Protein AF-A0A2E2UTT7-F1 (afdb_monomer_lite)

Sequence (60 aa):
MKKILMVLESEFKADYRVENEIEQLIKLGNEVTVACYSFSNAYHSEKRDGYTIVRKKISS

Secondary structure (DSSP, 8-state):
--EEEEEEEEE----HHHHHHHHHHHHTT-EEEEEEEESSS---EEEETTEEEEEEE---

pLDDT: mean 87.47, std 9.81, range [58.75, 97.38]

Foldseek 3Di:
DEEDEAEDAADDDVDPVVVVVQVVCVVVVYEYEYEYEDCDPPQDFDDDDRYIYGYHYDYD

Structure (mmCIF, N/CA/C/O backbone):
data_AF-A0A2E2UTT7-F1
#
_entry.id   AF-A0A2E2UTT7-F1
#
loop_
_atom_site.group_PDB
_atom_site.id
_atom_site.type_symbol
_atom_site.label_atom_id
_atom_site.label_alt_id
_atom_site.label_comp_id
_atom_site.label_asym_id
_atom_site.label_entity_id
_atom_site.label_seq_id
_atom_site.pdbx_PDB_ins_code
_atom_site.Cartn_x
_atom_site.Cartn_y
_atom_site.Cartn_z
_atom_site.occupancy
_atom_site.B_iso_or_equiv
_atom_site.auth_seq_id
_atom_site.auth_comp_id
_atom_site.auth_asym_id
_atom_site.auth_atom_id
_atom_site.pdbx_PDB_model_num
ATOM 1 N N . MET A 1 1 ? -8.388 0.223 17.114 1.00 83.81 1 MET A N 1
ATOM 2 C CA . MET A 1 1 ? -7.349 0.650 16.158 1.00 83.81 1 MET A CA 1
ATOM 3 C C . MET A 1 1 ? -6.348 -0.482 15.999 1.00 83.81 1 MET A C 1
ATOM 5 O O . MET A 1 1 ? -5.792 -0.917 17.003 1.00 83.81 1 MET A O 1
ATOM 9 N N . LYS A 1 2 ? -6.187 -1.018 14.786 1.00 95.94 2 LYS A N 1
ATOM 10 C CA . LYS A 1 2 ? -5.220 -2.086 14.482 1.00 95.94 2 LYS A CA 1
ATOM 11 C C . LYS A 1 2 ? -4.172 -1.569 13.501 1.00 95.94 2 LYS A C 1
ATOM 13 O O . LYS A 1 2 ? -4.455 -0.654 12.733 1.00 95.94 2 LYS A O 1
ATOM 18 N N . LYS A 1 3 ? -2.994 -2.192 13.519 1.00 96.88 3 LYS A N 1
ATOM 19 C CA . LYS A 1 3 ? -1.945 -2.006 12.512 1.00 96.88 3 LYS A CA 1
ATOM 20 C C . LYS A 1 3 ? -1.972 -3.202 11.572 1.00 96.88 3 LYS A C 1
ATOM 22 O O . LYS A 1 3 ? -1.834 -4.333 12.034 1.00 96.88 3 LYS A O 1
ATOM 27 N N . ILE A 1 4 ? -2.197 -2.955 10.289 1.00 97.38 4 ILE A N 1
ATOM 28 C CA . ILE A 1 4 ? -2.380 -3.990 9.272 1.00 97.38 4 ILE A CA 1
ATOM 29 C C . ILE A 1 4 ? -1.223 -3.915 8.282 1.00 97.38 4 ILE A C 1
ATOM 31 O O . ILE A 1 4 ? -0.949 -2.856 7.719 1.00 97.38 4 ILE A O 1
ATOM 35 N N . LEU A 1 5 ? -0.563 -5.052 8.065 1.00 96.62 5 LEU A N 1
ATOM 36 C CA . LEU A 1 5 ? 0.435 -5.225 7.018 1.00 96.62 5 LEU A CA 1
ATOM 37 C C . LEU A 1 5 ? -0.183 -6.022 5.869 1.00 96.62 5 LEU A C 1
ATOM 39 O O . LEU A 1 5 ? -0.534 -7.187 6.039 1.00 96.62 5 LEU A O 1
ATOM 43 N N . MET A 1 6 ? -0.283 -5.400 4.702 1.00 94.94 6 MET A N 1
ATOM 44 C CA . MET A 1 6 ? -0.634 -6.060 3.449 1.00 94.94 6 MET A CA 1
ATOM 45 C C . MET A 1 6 ? 0.656 -6.380 2.700 1.00 94.94 6 MET A C 1
ATOM 47 O O . MET A 1 6 ? 1.496 -5.501 2.524 1.00 94.94 6 MET A O 1
ATOM 51 N N . VAL A 1 7 ? 0.830 -7.625 2.265 1.00 94.31 7 VAL A N 1
ATOM 52 C CA . VAL A 1 7 ? 2.017 -8.055 1.517 1.00 94.31 7 VAL A CA 1
ATOM 53 C C . VAL A 1 7 ? 1.602 -8.377 0.091 1.00 94.31 7 VAL A C 1
ATOM 55 O O . VAL A 1 7 ? 0.664 -9.145 -0.113 1.00 94.31 7 VAL A O 1
ATOM 58 N N . LEU A 1 8 ? 2.297 -7.794 -0.882 1.00 91.88 8 LEU A N 1
ATOM 59 C CA . LEU A 1 8 ? 2.120 -8.108 -2.294 1.00 91.88 8 LEU A CA 1
ATOM 60 C C . LEU A 1 8 ? 3.316 -8.910 -2.801 1.00 91.88 8 LEU A C 1
ATOM 62 O O . LEU A 1 8 ? 4.470 -8.529 -2.598 1.00 91.88 8 LEU A O 1
ATOM 66 N N . GLU A 1 9 ? 3.021 -9.984 -3.527 1.00 89.31 9 GLU A N 1
ATOM 67 C CA . GLU A 1 9 ? 3.988 -10.749 -4.323 1.00 89.31 9 GLU A CA 1
ATOM 68 C C . GLU A 1 9 ? 4.260 -10.105 -5.693 1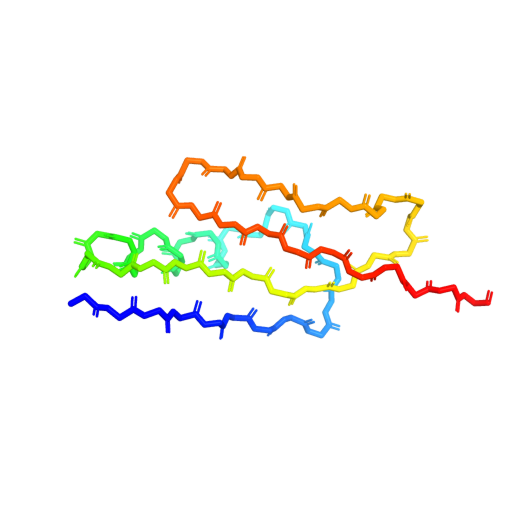.00 89.31 9 GLU A C 1
ATOM 70 O O . GLU A 1 9 ? 4.749 -10.763 -6.603 1.00 89.31 9 GLU A O 1
ATOM 75 N N . SER A 1 10 ? 3.918 -8.826 -5.860 1.00 88.50 10 SER A N 1
ATOM 76 C CA . SER A 1 10 ? 4.100 -8.050 -7.084 1.00 88.50 10 SER A CA 1
ATOM 77 C C . SER A 1 10 ? 4.561 -6.627 -6.770 1.00 88.50 10 SER A C 1
ATOM 79 O O . SER A 1 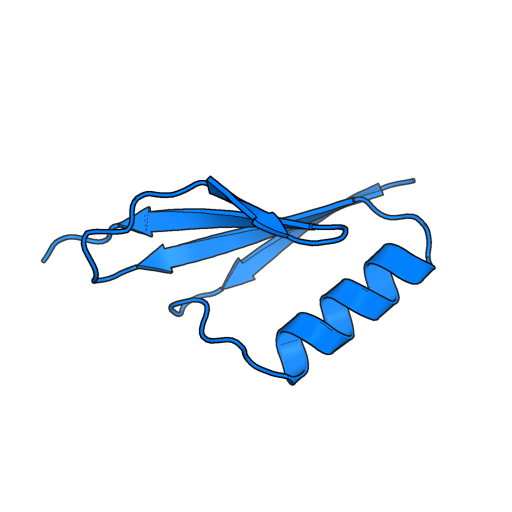10 ? 4.526 -6.186 -5.618 1.00 88.50 10 SER A O 1
ATOM 81 N N . GLU A 1 11 ? 4.947 -5.864 -7.796 1.00 88.00 11 GLU A N 1
ATOM 82 C CA . GLU A 1 11 ? 5.080 -4.413 -7.637 1.00 88.00 11 GLU A CA 1
ATOM 83 C C . GLU A 1 11 ? 3.722 -3.787 -7.311 1.00 88.00 11 GLU A C 1
ATOM 85 O O . GLU A 1 11 ? 2.691 -4.207 -7.846 1.00 88.00 11 GLU A O 1
ATOM 90 N N . PHE A 1 12 ? 3.723 -2.746 -6.477 1.00 87.62 12 PHE A N 1
ATOM 91 C CA . PHE A 1 12 ? 2.546 -1.902 -6.301 1.00 87.62 12 PHE A CA 1
ATOM 92 C C . PHE A 1 12 ? 2.359 -1.035 -7.549 1.00 87.62 12 PHE A C 1
ATOM 94 O O . PHE A 1 12 ? 2.946 0.043 -7.675 1.00 87.62 12 PHE A O 1
ATOM 101 N N . LYS A 1 13 ? 1.550 -1.524 -8.486 1.00 80.88 13 LYS A N 1
ATOM 102 C CA . LYS A 1 13 ? 0.886 -0.696 -9.497 1.00 80.88 13 LYS A CA 1
ATOM 103 C C . LYS A 1 13 ? -0.355 -0.118 -8.816 1.00 80.88 13 LYS A C 1
ATOM 105 O O . LYS A 1 13 ? -0.867 -0.771 -7.914 1.00 80.88 13 LYS A O 1
ATOM 110 N N . ALA A 1 14 ? -0.799 1.088 -9.169 1.00 67.19 14 ALA A N 1
ATOM 111 C CA . ALA A 1 14 ? -2.052 1.643 -8.646 1.00 67.19 14 ALA A CA 1
ATOM 112 C C . ALA A 1 14 ? -3.222 0.755 -9.112 1.00 67.19 14 ALA A C 1
ATOM 114 O O . ALA A 1 14 ? -3.833 0.986 -10.152 1.00 67.19 14 ALA A O 1
ATOM 115 N N . ASP A 1 15 ? -3.413 -0.357 -8.413 1.00 68.44 15 ASP A N 1
ATOM 116 C CA . ASP A 1 15 ? -4.411 -1.371 -8.675 1.00 68.44 15 ASP A CA 1
ATOM 117 C C . ASP A 1 15 ? -5.634 -0.991 -7.853 1.00 68.44 15 ASP A C 1
ATOM 119 O O . ASP A 1 15 ? -5.597 -0.967 -6.617 1.00 68.44 15 ASP A O 1
ATOM 123 N N . TYR A 1 16 ? -6.717 -0.692 -8.565 1.00 77.94 16 TYR A N 1
ATOM 124 C CA . TYR A 1 16 ? -7.985 -0.264 -7.991 1.00 77.94 16 TYR A CA 1
ATOM 125 C C . TYR A 1 16 ? -8.503 -1.226 -6.910 1.00 77.94 16 TYR A C 1
ATOM 127 O O . TYR A 1 16 ? -9.192 -0.799 -5.988 1.00 77.94 16 TYR A O 1
ATOM 135 N N . ARG A 1 17 ? -8.178 -2.525 -6.981 1.00 86.38 17 ARG A N 1
ATOM 136 C CA . ARG A 1 17 ? -8.624 -3.511 -5.993 1.00 86.38 17 ARG A CA 1
ATOM 137 C C . ARG A 1 17 ? -7.882 -3.361 -4.668 1.00 86.38 17 ARG A C 1
ATOM 139 O O . ARG A 1 17 ? -8.516 -3.420 -3.617 1.00 86.38 17 ARG A O 1
ATOM 146 N N . VAL A 1 18 ? -6.560 -3.195 -4.709 1.00 89.31 18 VAL A N 1
ATOM 147 C CA . VAL A 1 18 ? -5.743 -3.041 -3.494 1.00 89.31 18 VAL A CA 1
ATOM 148 C C . VAL A 1 18 ? -6.057 -1.706 -2.827 1.00 89.31 18 VAL A C 1
ATOM 150 O O . VAL A 1 18 ? -6.232 -1.660 -1.613 1.00 89.31 18 VAL A O 1
ATOM 153 N N . GLU A 1 19 ? -6.193 -0.638 -3.614 1.00 90.38 19 GLU A N 1
ATOM 154 C CA . GLU A 1 19 ? -6.541 0.685 -3.090 1.00 90.38 19 GLU A CA 1
ATOM 155 C C . GLU A 1 19 ? -7.943 0.713 -2.461 1.00 90.38 19 GLU A C 1
ATOM 157 O O . GLU A 1 19 ? -8.092 1.249 -1.364 1.00 90.38 19 GLU A O 1
ATOM 162 N N . ASN A 1 20 ? -8.939 0.053 -3.066 1.00 92.75 20 ASN A N 1
ATOM 163 C CA . ASN A 1 20 ? -10.275 -0.076 -2.471 1.00 92.75 20 ASN A CA 1
ATOM 164 C C . ASN A 1 20 ? -10.247 -0.804 -1.118 1.00 92.75 20 ASN A C 1
ATOM 166 O O . ASN A 1 20 ? -10.909 -0.375 -0.176 1.00 92.75 20 ASN A O 1
ATOM 170 N N . GLU A 1 21 ? -9.487 -1.896 -1.000 1.00 93.88 21 GLU A N 1
ATOM 171 C CA . GLU A 1 21 ? -9.360 -2.631 0.267 1.00 93.88 21 GLU A CA 1
ATOM 172 C C . GLU A 1 21 ? -8.710 -1.758 1.349 1.00 93.88 21 GLU A C 1
ATOM 174 O O . GLU A 1 21 ? -9.214 -1.657 2.470 1.00 93.88 21 GLU A O 1
ATOM 179 N N . ILE A 1 22 ? -7.621 -1.067 0.996 1.00 94.62 22 ILE A N 1
ATOM 180 C CA . ILE A 1 22 ? -6.940 -0.120 1.884 1.00 94.62 22 ILE A CA 1
ATOM 181 C C . ILE A 1 22 ? -7.918 0.960 2.363 1.00 94.62 22 ILE A C 1
ATOM 183 O O . ILE A 1 22 ? -7.978 1.242 3.560 1.00 94.62 22 ILE A O 1
ATOM 187 N N . GLU A 1 23 ? -8.722 1.525 1.460 1.00 94.12 23 GLU A N 1
ATOM 188 C CA . GLU A 1 23 ? -9.705 2.556 1.792 1.00 94.12 23 GLU A CA 1
ATOM 189 C C . GLU A 1 23 ? -10.751 2.051 2.802 1.00 94.12 23 GLU A C 1
ATOM 191 O O . GLU A 1 23 ? -11.055 2.743 3.777 1.00 94.12 23 GLU A O 1
ATOM 196 N N . GLN A 1 24 ? -11.276 0.834 2.625 1.00 95.50 24 GLN A N 1
ATOM 197 C CA . GLN A 1 24 ? -12.229 0.242 3.573 1.00 95.50 24 GLN A CA 1
ATOM 198 C C . GLN A 1 24 ? -11.595 0.019 4.953 1.00 95.50 24 GLN A C 1
ATOM 200 O O . GLN A 1 24 ? -12.205 0.326 5.981 1.00 95.50 24 GLN A O 1
ATOM 205 N N . LEU A 1 25 ? -10.347 -0.452 4.999 1.00 95.62 25 LEU A N 1
ATOM 206 C CA . LEU A 1 25 ? -9.619 -0.656 6.252 1.00 95.62 25 LEU A CA 1
ATOM 207 C C . LEU A 1 25 ? -9.343 0.663 6.987 1.00 95.62 25 LEU A C 1
ATOM 209 O O . LEU A 1 25 ? -9.489 0.711 8.214 1.00 95.62 25 LEU A O 1
ATOM 213 N N . ILE A 1 26 ? -9.002 1.728 6.255 1.00 95.31 26 ILE A N 1
ATOM 214 C CA . ILE A 1 26 ? -8.816 3.080 6.802 1.00 95.31 26 ILE A CA 1
ATOM 215 C C . ILE A 1 26 ? -10.141 3.634 7.337 1.00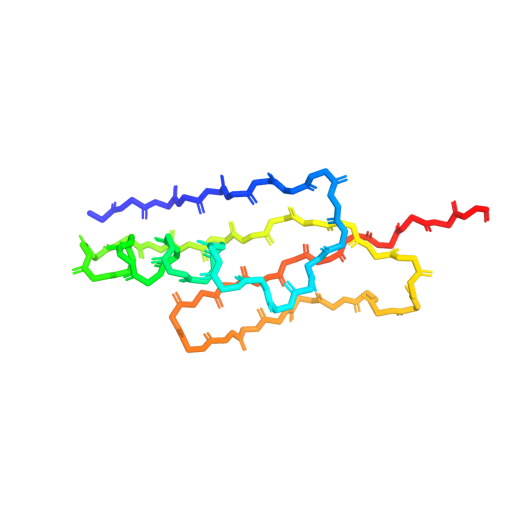 95.31 26 ILE A C 1
ATOM 217 O O . ILE A 1 26 ? -10.166 4.161 8.448 1.00 95.31 26 ILE A O 1
ATOM 221 N N . LYS A 1 27 ? -11.257 3.469 6.607 1.00 95.75 27 LYS A N 1
ATOM 222 C CA . LYS A 1 27 ? -12.603 3.900 7.047 1.00 95.75 27 LYS A CA 1
ATOM 223 C C . LYS A 1 27 ? -13.031 3.258 8.369 1.00 95.75 27 LYS A C 1
ATOM 225 O O . LYS A 1 27 ? -13.748 3.877 9.149 1.00 95.75 27 LYS A O 1
ATOM 230 N N . LEU A 1 28 ? -12.554 2.047 8.653 1.00 96.19 28 LEU A N 1
ATOM 231 C CA . LEU A 1 28 ? -12.763 1.353 9.928 1.00 96.19 28 LEU A CA 1
ATOM 232 C C . LEU A 1 28 ? -11.806 1.810 11.053 1.00 96.19 28 LEU A C 1
ATOM 234 O O . LEU A 1 28 ? -11.841 1.254 12.153 1.00 96.19 28 LEU A O 1
ATOM 238 N N . GLY A 1 29 ? -10.944 2.800 10.803 1.00 96.12 29 GLY A N 1
ATOM 239 C CA . GLY A 1 29 ? -10.006 3.360 11.780 1.00 96.12 29 GLY A CA 1
ATOM 240 C C . GLY A 1 29 ? -8.746 2.517 11.997 1.00 96.12 29 GLY A C 1
ATOM 241 O O . GLY A 1 29 ? -8.207 2.491 13.110 1.00 96.12 29 GLY A O 1
ATOM 242 N N . ASN A 1 30 ? -8.299 1.779 10.975 1.00 96.25 30 ASN A N 1
ATOM 243 C CA . ASN A 1 30 ? -7.050 1.014 11.020 1.00 96.25 30 ASN A CA 1
ATOM 244 C C . ASN A 1 30 ? -5.909 1.758 10.321 1.00 96.25 30 ASN A C 1
ATOM 246 O O . ASN A 1 30 ? -6.119 2.481 9.353 1.00 96.25 30 ASN A O 1
ATOM 250 N N . GLU A 1 31 ? -4.686 1.520 10.788 1.00 95.81 31 GLU A N 1
ATOM 251 C CA . GLU A 1 31 ? -3.469 1.942 10.099 1.00 95.81 31 GLU A CA 1
ATOM 252 C C . GLU A 1 31 ? -3.041 0.844 9.126 1.00 95.81 31 GLU A C 1
ATOM 254 O O . GLU A 1 31 ? -2.918 -0.320 9.523 1.00 95.81 31 GLU A O 1
ATOM 259 N N . VAL A 1 32 ? -2.778 1.206 7.871 1.00 96.31 32 VAL A N 1
ATOM 260 C CA . VAL A 1 32 ? -2.414 0.244 6.825 1.00 96.31 32 VAL A CA 1
ATOM 261 C C . VAL A 1 32 ? -1.009 0.520 6.301 1.00 96.31 32 VAL A C 1
ATOM 263 O O . VAL A 1 32 ? -0.656 1.647 5.945 1.00 96.31 32 VAL A O 1
ATOM 266 N N . THR A 1 33 ? -0.196 -0.533 6.250 1.00 96.00 33 THR A N 1
ATOM 267 C CA . THR A 1 33 ? 1.106 -0.550 5.580 1.00 96.00 33 THR A CA 1
ATOM 268 C C . THR A 1 33 ? 1.103 -1.621 4.501 1.00 96.00 33 THR A C 1
ATOM 270 O O . THR A 1 33 ? 0.717 -2.758 4.755 1.00 96.00 33 THR A O 1
ATOM 273 N N . VAL A 1 34 ? 1.563 -1.276 3.306 1.00 94.31 34 VAL A N 1
ATOM 274 C CA . VAL A 1 34 ? 1.719 -2.187 2.176 1.00 94.31 34 VAL A CA 1
ATOM 275 C C . VAL A 1 34 ? 3.200 -2.474 1.988 1.00 94.31 34 VAL A C 1
ATOM 277 O O . VAL A 1 34 ? 3.977 -1.551 1.767 1.00 94.31 34 VAL A O 1
ATOM 280 N N . ALA A 1 35 ? 3.602 -3.736 2.050 1.00 94.12 35 ALA A N 1
ATOM 281 C CA . ALA A 1 35 ? 4.939 -4.184 1.690 1.00 94.12 35 ALA A CA 1
ATOM 282 C C . ALA A 1 35 ? 4.899 -4.854 0.317 1.00 94.12 35 ALA A C 1
ATOM 284 O O . ALA A 1 35 ? 4.123 -5.778 0.084 1.00 94.12 35 ALA A O 1
ATOM 285 N N . CYS A 1 36 ? 5.744 -4.391 -0.593 1.00 92.19 36 CYS A N 1
ATOM 286 C CA . CYS A 1 36 ? 5.849 -4.930 -1.945 1.00 92.19 36 CYS A CA 1
ATOM 287 C C . CYS A 1 36 ? 7.290 -4.817 -2.441 1.00 92.19 36 CYS A C 1
ATOM 289 O O . CYS A 1 36 ? 8.126 -4.151 -1.816 1.00 92.19 36 CYS A O 1
ATOM 291 N N . TYR A 1 37 ? 7.601 -5.468 -3.558 1.00 90.31 37 TYR A N 1
ATOM 292 C CA . TYR A 1 37 ? 8.895 -5.284 -4.197 1.00 90.31 37 TYR A CA 1
ATOM 293 C C . TYR A 1 37 ? 8.858 -4.220 -5.297 1.00 90.31 37 TYR A C 1
ATOM 295 O O . TYR A 1 37 ? 7.791 -3.805 -5.743 1.00 90.31 37 TYR A O 1
ATOM 303 N N . SER A 1 38 ? 10.031 -3.772 -5.745 1.00 87.44 38 SER A N 1
ATOM 304 C CA . SER A 1 38 ? 10.167 -3.066 -7.021 1.00 87.44 38 SER A CA 1
ATOM 305 C C . SER A 1 38 ? 11.362 -3.583 -7.816 1.00 87.44 38 SER A C 1
ATOM 307 O O . SER A 1 38 ? 12.401 -3.899 -7.240 1.00 87.44 38 SER A O 1
ATOM 309 N N . PHE A 1 39 ? 11.215 -3.663 -9.136 1.00 83.88 39 PHE A N 1
ATOM 310 C CA . PHE A 1 39 ? 12.322 -3.910 -10.065 1.00 83.88 39 PHE A CA 1
ATOM 311 C C . PHE A 1 39 ? 13.029 -2.612 -10.471 1.00 83.88 39 PHE A C 1
ATOM 313 O O . PHE A 1 39 ? 14.153 -2.627 -10.969 1.00 83.88 39 PHE A O 1
ATOM 320 N N . SER A 1 40 ? 12.382 -1.469 -10.241 1.00 78.38 40 SER A N 1
ATOM 321 C CA . SER A 1 40 ? 12.965 -0.155 -10.476 1.00 78.38 40 SER A CA 1
ATOM 322 C C . SER A 1 40 ? 13.889 0.261 -9.325 1.00 78.38 40 SER A C 1
ATOM 324 O O . SER A 1 40 ? 13.853 -0.294 -8.226 1.00 78.38 40 SER A O 1
ATOM 326 N N . ASN A 1 41 ? 14.705 1.295 -9.538 1.00 64.88 41 ASN A N 1
ATOM 327 C CA . ASN A 1 41 ? 15.560 1.862 -8.490 1.00 64.88 41 ASN A CA 1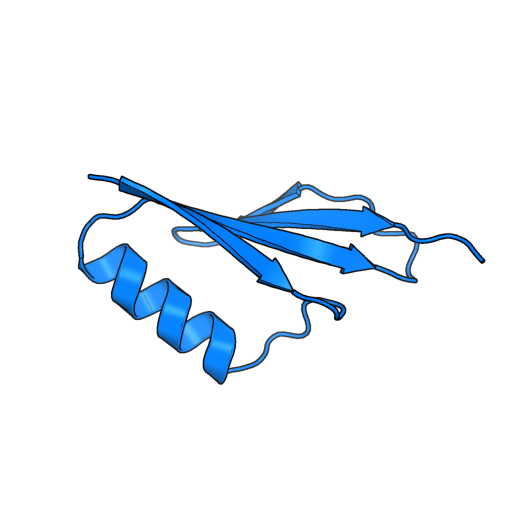
ATOM 328 C C . ASN A 1 41 ? 14.777 2.606 -7.383 1.00 64.88 41 ASN A C 1
ATOM 330 O O . ASN A 1 41 ? 15.387 3.269 -6.545 1.00 64.88 41 ASN A O 1
ATOM 334 N N . ALA A 1 42 ? 13.444 2.508 -7.362 1.00 63.44 42 ALA A N 1
ATOM 335 C CA . ALA A 1 42 ? 12.578 3.139 -6.378 1.00 63.44 42 ALA A CA 1
ATOM 336 C C . ALA A 1 42 ? 12.593 2.381 -5.038 1.00 63.44 42 ALA A C 1
ATOM 338 O O . ALA A 1 42 ? 11.599 1.792 -4.611 1.00 63.44 42 ALA A O 1
ATOM 339 N N . TYR A 1 43 ? 13.730 2.411 -4.341 1.00 62.22 43 TYR A N 1
ATOM 340 C CA . TYR A 1 43 ? 13.733 2.210 -2.895 1.00 62.22 43 TYR A CA 1
ATOM 341 C C . TYR A 1 43 ? 13.047 3.413 -2.255 1.00 62.22 43 TYR A C 1
ATOM 343 O O . TYR A 1 43 ? 13.633 4.490 -2.163 1.00 62.22 43 TYR A O 1
ATOM 351 N N . HIS A 1 44 ? 11.791 3.257 -1.849 1.00 78.12 44 HIS A N 1
ATOM 352 C CA . HIS A 1 44 ? 11.055 4.357 -1.243 1.00 78.12 44 HIS A CA 1
ATOM 353 C C . HIS A 1 44 ? 9.955 3.844 -0.314 1.00 78.12 44 HIS A C 1
ATOM 355 O O . HIS A 1 44 ? 9.127 3.014 -0.707 1.00 78.12 44 HIS A O 1
ATOM 361 N N . SER A 1 45 ? 9.944 4.368 0.914 1.00 82.69 45 SER A N 1
ATOM 362 C CA . SER A 1 45 ? 8.756 4.376 1.762 1.00 82.69 45 SER A CA 1
ATOM 363 C C . SER A 1 45 ? 7.898 5.577 1.374 1.00 82.69 45 SER A C 1
ATOM 365 O O . SER A 1 45 ? 8.297 6.717 1.596 1.00 82.69 45 SER A O 1
ATOM 367 N N . GLU A 1 46 ? 6.732 5.333 0.796 1.00 88.31 46 GLU A N 1
ATOM 368 C CA . GLU A 1 46 ? 5.788 6.369 0.389 1.00 88.31 46 GLU A CA 1
ATOM 369 C C . GLU A 1 46 ? 4.661 6.469 1.400 1.00 88.31 46 GLU A C 1
ATOM 371 O O . GLU A 1 46 ? 4.023 5.467 1.711 1.00 88.31 46 GLU A O 1
ATOM 376 N N . LYS A 1 47 ? 4.384 7.677 1.887 1.00 88.62 47 LYS A N 1
ATOM 377 C CA . LYS A 1 47 ? 3.112 7.958 2.546 1.00 88.62 47 LYS A CA 1
ATOM 378 C C . LYS A 1 47 ? 2.141 8.478 1.500 1.00 88.62 47 LYS A C 1
ATOM 380 O O . LYS A 1 47 ? 2.452 9.438 0.801 1.00 88.62 47 LYS A O 1
ATOM 385 N N . ARG A 1 48 ? 0.986 7.834 1.416 1.00 85.50 48 ARG A N 1
ATOM 386 C CA . ARG A 1 48 ? -0.188 8.314 0.688 1.00 85.50 48 ARG A CA 1
ATOM 387 C C . ARG A 1 48 ? -1.260 8.700 1.694 1.00 85.50 48 ARG A C 1
ATOM 389 O O . ARG A 1 48 ? -1.112 8.422 2.887 1.00 85.50 48 ARG A O 1
ATOM 396 N N . ASP A 1 49 ? -2.326 9.334 1.222 1.00 79.88 49 ASP A N 1
ATOM 397 C CA . ASP A 1 49 ? -3.446 9.735 2.070 1.00 79.88 49 ASP A CA 1
ATOM 398 C C . ASP A 1 49 ? -4.039 8.513 2.795 1.00 79.88 49 ASP A C 1
ATOM 400 O O . ASP A 1 49 ? -4.771 7.706 2.228 1.00 79.88 49 ASP A O 1
ATOM 404 N N . GLY A 1 50 ? -3.659 8.353 4.066 1.00 84.62 50 GLY A N 1
ATOM 405 C CA . GLY A 1 50 ? -4.157 7.321 4.978 1.00 84.62 50 GLY A CA 1
ATOM 406 C C . GLY A 1 50 ? -3.380 5.996 5.038 1.00 84.62 50 GLY A C 1
ATOM 407 O O . GLY A 1 50 ? -3.701 5.172 5.892 1.00 84.62 50 GLY A O 1
ATOM 408 N N . TYR A 1 51 ? -2.341 5.771 4.222 1.00 92.88 51 TYR A N 1
ATOM 409 C CA . TYR A 1 51 ? -1.547 4.529 4.279 1.00 92.88 51 TYR A CA 1
ATOM 410 C C . TYR A 1 51 ? -0.079 4.701 3.875 1.00 92.88 51 TYR A C 1
ATOM 412 O O . TYR A 1 51 ? 0.322 5.685 3.255 1.00 92.88 51 TYR A O 1
ATOM 420 N N . THR A 1 52 ? 0.747 3.719 4.245 1.00 94.62 52 THR A N 1
ATOM 421 C CA . THR A 1 52 ? 2.179 3.686 3.904 1.00 94.62 52 THR A CA 1
ATOM 422 C C . THR A 1 52 ? 2.477 2.551 2.931 1.00 94.62 52 THR A C 1
ATOM 424 O O . T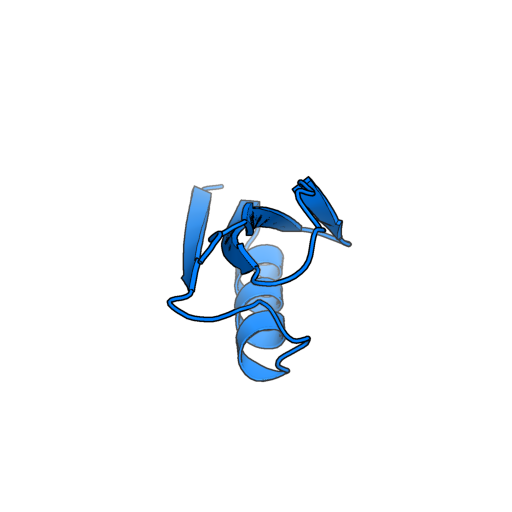HR A 1 52 ? 2.012 1.437 3.132 1.00 94.62 52 THR A O 1
ATOM 427 N N . ILE A 1 53 ? 3.295 2.798 1.912 1.00 92.81 53 ILE A N 1
ATOM 428 C CA . ILE A 1 53 ? 3.829 1.779 1.005 1.00 92.81 53 ILE A CA 1
ATOM 429 C C . ILE A 1 53 ? 5.332 1.663 1.238 1.00 92.81 53 ILE A C 1
ATOM 431 O O . ILE A 1 53 ? 6.059 2.643 1.121 1.00 92.81 53 ILE A O 1
ATOM 435 N N . VAL A 1 54 ? 5.817 0.461 1.522 1.00 93.69 54 VAL A N 1
ATOM 436 C CA . VAL A 1 54 ? 7.235 0.128 1.647 1.00 93.69 54 VAL A CA 1
ATOM 437 C C . VAL A 1 54 ? 7.626 -0.757 0.473 1.00 93.69 54 VAL A C 1
ATOM 439 O O . VAL A 1 54 ? 7.123 -1.872 0.322 1.00 93.69 54 VAL A O 1
ATOM 442 N N . ARG A 1 55 ? 8.541 -0.251 -0.359 1.00 91.12 55 ARG A N 1
ATOM 443 C CA . ARG A 1 55 ? 9.064 -0.967 -1.526 1.00 91.12 55 ARG A CA 1
ATOM 444 C C . ARG A 1 55 ? 10.461 -1.493 -1.244 1.00 91.12 55 ARG A C 1
ATOM 446 O O . ARG A 1 55 ? 11.377 -0.715 -0.973 1.00 91.12 55 ARG A O 1
ATOM 453 N N . LYS A 1 56 ? 10.644 -2.808 -1.341 1.00 89.06 56 LYS A N 1
ATOM 454 C CA . LYS A 1 56 ? 11.968 -3.436 -1.328 1.00 89.06 56 LYS A CA 1
ATOM 455 C C . LYS A 1 56 ? 12.423 -3.660 -2.764 1.00 89.06 56 LYS A C 1
ATOM 457 O O . LYS A 1 56 ? 11.788 -4.416 -3.490 1.00 89.06 56 LYS A O 1
ATOM 462 N N . LYS A 1 57 ? 13.527 -3.046 -3.192 1.00 86.38 57 LYS A N 1
ATOM 463 C CA . LYS A 1 57 ? 14.075 -3.390 -4.507 1.00 86.38 57 LYS A CA 1
ATOM 464 C C . LYS A 1 57 ? 14.499 -4.855 -4.511 1.00 86.38 57 LYS A C 1
ATOM 466 O O . LYS A 1 57 ? 15.182 -5.306 -3.587 1.00 86.38 57 LYS A O 1
ATOM 471 N N . ILE A 1 58 ? 14.134 -5.556 -5.570 1.00 81.38 58 ILE A N 1
ATOM 472 C CA . ILE A 1 58 ? 14.721 -6.842 -5.913 1.00 81.38 58 ILE A CA 1
ATOM 473 C C . ILE A 1 58 ? 15.655 -6.563 -7.088 1.00 81.38 58 ILE A C 1
ATOM 475 O O . ILE A 1 58 ? 15.211 -6.182 -8.167 1.00 81.38 58 ILE A O 1
ATOM 479 N N . SER A 1 59 ? 16.963 -6.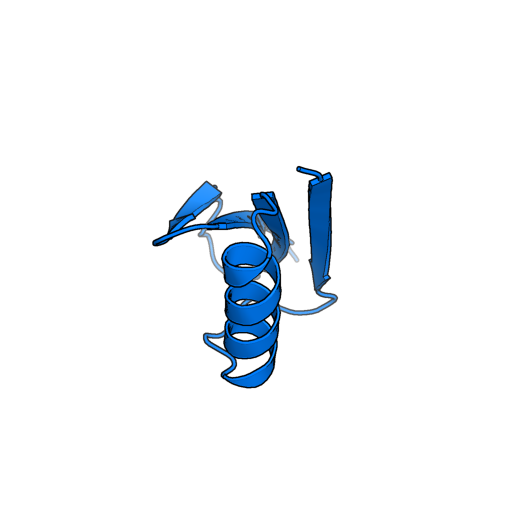653 -6.846 1.00 68.75 59 SER A N 1
ATOM 480 C CA . SER A 1 59 ? 17.951 -6.681 -7.921 1.00 68.75 59 SER A CA 1
ATOM 481 C C . SER A 1 59 ? 17.951 -8.077 -8.533 1.00 68.75 59 SER A C 1
ATOM 483 O O . SER A 1 59 ? 18.020 -9.059 -7.791 1.00 68.75 59 SER A O 1
ATOM 485 N N . SER A 1 60 ? 17.884 -8.158 -9.860 1.00 58.75 60 SER A N 1
ATOM 486 C CA . SER A 1 60 ? 18.538 -9.265 -10.564 1.00 58.75 60 SER A CA 1
ATOM 487 C C . SER A 1 60 ? 20.049 -9.133 -10.422 1.00 58.75 60 SER A C 1
ATOM 489 O O . SER A 1 60 ? 20.523 -7.972 -10.376 1.00 58.75 60 SER A O 1
#

Radius of gyration: 11.68 Å; chains: 1; bounding box: 31×20×27 Å